Protein AF-A0A7R8ZYI0-F1 (afdb_monomer_lite)

Secondary structure (DSSP, 8-state):
-----S-SSSHHHHHHHHHH--SSSSS---SSTT--------S-TTS---HHHHHHHHHHHHHHS---EEEE---EEPPSSHHHHHHHHHHHHHHHHHHHTT-EEEEE--SSSS-GGGEETTT-TTSEEE-----SSS-TT--PPPP--

Structure (mmCIF, N/CA/C/O backbone):
data_AF-A0A7R8ZYI0-F1
#
_entry.id   AF-A0A7R8ZYI0-F1
#
loop_
_atom_site.group_PDB
_atom_site.id
_atom_site.type_symbol
_atom_site.label_atom_id
_atom_site.label_alt_id
_atom_site.label_comp_id
_atom_site.label_asym_id
_atom_site.label_entity_id
_atom_site.label_seq_id
_atom_site.pdbx_PDB_ins_code
_atom_site.Cartn_x
_atom_site.Cartn_y
_atom_site.Cartn_z
_atom_site.occupancy
_atom_site.B_iso_or_equiv
_atom_site.auth_seq_id
_atom_site.auth_comp_id
_atom_site.auth_asym_id
_atom_site.auth_atom_id
_atom_site.pdbx_PDB_model_num
ATOM 1 N N . CYS A 1 1 ? -17.398 14.633 -11.590 1.00 40.97 1 CYS A N 1
ATOM 2 C CA . CYS A 1 1 ? -16.244 13.725 -11.445 1.00 40.97 1 CYS A CA 1
ATOM 3 C C . CYS A 1 1 ? -15.468 13.701 -12.756 1.00 40.97 1 CYS A C 1
ATOM 5 O O . CYS A 1 1 ? -15.588 12.764 -13.525 1.00 40.97 1 CYS A O 1
ATOM 7 N N . THR A 1 2 ? -14.747 14.774 -13.062 1.00 45.75 2 THR A N 1
ATOM 8 C CA . THR A 1 2 ? -13.831 14.835 -14.211 1.00 45.75 2 THR A CA 1
ATOM 9 C C . THR A 1 2 ? -12.438 15.044 -13.637 1.00 45.75 2 THR A C 1
ATOM 11 O O . THR A 1 2 ? -11.853 16.113 -13.768 1.00 45.75 2 THR A O 1
ATOM 14 N N . GLY A 1 3 ? -11.991 14.075 -12.841 1.00 53.97 3 GLY A N 1
ATOM 15 C CA . GLY A 1 3 ? -10.636 14.039 -12.313 1.00 53.97 3 GLY A CA 1
ATOM 16 C C . GLY A 1 3 ? -9.858 13.088 -13.194 1.00 53.97 3 GLY A C 1
ATOM 17 O O . GLY A 1 3 ? -10.230 11.922 -13.291 1.00 53.97 3 GLY A O 1
ATOM 18 N N . ASN A 1 4 ? -8.852 13.602 -13.888 1.00 68.44 4 ASN A N 1
ATOM 19 C CA . ASN A 1 4 ? -7.918 12.756 -14.603 1.00 68.44 4 ASN A CA 1
ATOM 20 C C . ASN A 1 4 ? -7.256 11.801 -13.588 1.00 68.44 4 ASN A C 1
ATOM 22 O O . ASN A 1 4 ? -6.789 12.261 -12.546 1.00 68.44 4 ASN A O 1
ATOM 26 N N . ALA A 1 5 ? -7.288 10.495 -13.857 1.00 76.00 5 ALA A N 1
ATOM 27 C CA . ALA A 1 5 ? -6.632 9.488 -13.022 1.00 76.00 5 ALA A CA 1
ATOM 28 C C . ALA A 1 5 ? -5.140 9.333 -13.363 1.00 76.00 5 ALA A C 1
ATOM 30 O O . ALA A 1 5 ? -4.459 8.534 -12.721 1.00 76.00 5 ALA A O 1
ATOM 31 N N . ASP A 1 6 ? -4.647 10.090 -14.350 1.00 88.94 6 ASP A N 1
ATOM 32 C CA . ASP A 1 6 ? -3.236 10.130 -14.711 1.00 88.94 6 ASP A CA 1
ATOM 33 C C . ASP A 1 6 ? -2.357 10.462 -13.502 1.00 88.94 6 ASP A C 1
ATOM 35 O O . ASP A 1 6 ? -2.698 11.258 -12.617 1.00 88.94 6 ASP A O 1
ATOM 39 N N . ASP A 1 7 ? -1.190 9.832 -13.490 1.00 93.88 7 ASP A N 1
ATOM 40 C CA . ASP A 1 7 ? -0.169 10.071 -12.490 1.00 93.88 7 ASP A CA 1
ATOM 41 C C . ASP A 1 7 ? 0.589 11.367 -12.802 1.00 93.88 7 ASP A C 1
ATOM 43 O O . ASP A 1 7 ? 1.336 11.464 -13.774 1.00 93.88 7 ASP A O 1
ATOM 47 N N . ASP A 1 8 ? 0.389 12.366 -11.949 1.00 94.88 8 ASP A N 1
ATOM 48 C CA . ASP A 1 8 ? 1.022 13.682 -11.992 1.00 94.88 8 ASP A CA 1
ATOM 49 C C . ASP A 1 8 ? 2.158 13.839 -10.962 1.00 94.88 8 ASP A C 1
ATOM 51 O O . ASP A 1 8 ? 2.682 14.939 -10.786 1.00 94.88 8 ASP A O 1
ATOM 55 N N . ASN A 1 9 ? 2.554 12.746 -10.299 1.00 95.50 9 ASN A N 1
ATOM 56 C CA . ASN A 1 9 ? 3.679 12.689 -9.363 1.00 95.50 9 ASN A CA 1
ATOM 57 C C . ASN A 1 9 ? 4.807 11.764 -9.861 1.00 95.50 9 ASN A C 1
ATOM 59 O O . ASN A 1 9 ? 5.983 12.110 -9.767 1.00 95.50 9 ASN A O 1
ATOM 63 N N . GLY A 1 10 ? 4.452 10.593 -10.396 1.00 96.69 10 GLY A N 1
ATOM 64 C CA . GLY A 1 10 ? 5.358 9.541 -10.870 1.00 96.69 10 GLY A CA 1
ATOM 65 C C . GLY A 1 10 ? 5.492 8.352 -9.909 1.00 96.69 10 GLY A C 1
ATOM 66 O O . GLY A 1 10 ? 5.838 7.248 -10.337 1.00 96.69 10 GLY A O 1
ATOM 67 N N . HIS A 1 11 ? 5.197 8.537 -8.617 1.00 97.38 11 HIS A N 1
ATOM 68 C CA . HIS A 1 11 ? 5.295 7.471 -7.615 1.00 97.38 11 HIS A CA 1
ATOM 69 C C . HIS A 1 11 ? 4.355 6.294 -7.914 1.00 97.38 11 HIS A C 1
ATOM 71 O O . HIS A 1 11 ? 4.764 5.136 -7.815 1.00 97.38 11 HIS A O 1
ATOM 77 N N . GLY A 1 12 ? 3.109 6.575 -8.313 1.00 97.38 12 GLY A N 1
ATOM 78 C CA . GLY A 1 12 ? 2.121 5.536 -8.618 1.00 97.38 12 GLY A CA 1
ATOM 79 C C . GLY A 1 12 ? 2.547 4.674 -9.804 1.00 97.38 12 GLY A C 1
ATOM 80 O O . GLY A 1 12 ? 2.514 3.448 -9.721 1.00 97.38 12 GLY A O 1
ATOM 81 N N . THR A 1 13 ? 3.031 5.312 -10.869 1.00 97.44 13 THR A N 1
ATOM 82 C CA . THR A 1 13 ? 3.555 4.648 -12.069 1.00 97.44 13 THR A CA 1
ATOM 83 C C . THR A 1 13 ? 4.776 3.794 -11.742 1.00 97.44 13 THR A C 1
ATOM 85 O O . THR A 1 13 ? 4.872 2.660 -12.206 1.00 97.44 13 THR A O 1
ATOM 88 N N . HIS A 1 14 ? 5.691 4.295 -10.907 1.00 97.69 14 HIS A N 1
ATOM 89 C CA . HIS A 1 14 ? 6.873 3.542 -10.487 1.00 97.69 14 HIS A CA 1
ATOM 90 C C . HIS A 1 14 ? 6.497 2.266 -9.714 1.00 97.69 14 HIS A C 1
ATOM 92 O O . HIS A 1 14 ? 6.990 1.182 -10.025 1.00 97.69 14 HIS A O 1
ATOM 98 N N . VAL A 1 15 ? 5.577 2.369 -8.748 1.00 98.31 15 VAL A N 1
ATOM 99 C CA . VAL A 1 15 ? 5.075 1.214 -7.982 1.00 98.31 15 VAL A CA 1
ATOM 100 C C . VAL A 1 15 ? 4.324 0.228 -8.884 1.00 98.31 15 VAL A C 1
ATOM 102 O O . VAL A 1 15 ? 4.567 -0.976 -8.813 1.00 98.31 15 VAL A O 1
ATOM 105 N N . ALA A 1 16 ? 3.464 0.723 -9.777 1.00 98.00 16 ALA A N 1
ATOM 106 C CA . ALA A 1 16 ? 2.748 -0.098 -10.752 1.00 98.00 16 ALA A CA 1
ATOM 107 C C . ALA A 1 16 ? 3.707 -0.869 -11.676 1.00 98.00 16 ALA A C 1
ATOM 109 O O . ALA A 1 16 ? 3.476 -2.044 -11.958 1.00 98.00 16 ALA A O 1
ATOM 110 N N . GLY A 1 17 ? 4.810 -0.239 -12.093 1.00 98.06 17 GLY A N 1
ATOM 111 C CA . GLY A 1 17 ? 5.853 -0.873 -12.898 1.00 98.06 17 GLY A CA 1
ATOM 112 C C . GLY A 1 17 ? 6.563 -2.016 -12.170 1.00 98.06 17 GLY A C 1
ATOM 113 O O . GLY A 1 17 ? 6.718 -3.091 -12.744 1.00 98.06 17 GLY A O 1
ATOM 114 N N . ILE A 1 18 ? 6.923 -1.831 -10.892 1.00 98.19 18 ILE A N 1
ATOM 115 C CA . ILE A 1 18 ? 7.505 -2.907 -10.066 1.00 98.19 18 ILE A CA 1
ATOM 116 C C . ILE A 1 18 ? 6.564 -4.118 -10.010 1.00 98.19 18 ILE A C 1
ATOM 118 O O . ILE A 1 18 ? 7.014 -5.260 -10.089 1.00 98.19 18 ILE A O 1
ATOM 122 N N . ILE A 1 19 ? 5.254 -3.883 -9.895 1.00 98.44 19 ILE A N 1
ATOM 123 C CA . ILE A 1 19 ? 4.261 -4.956 -9.801 1.00 98.44 19 ILE A CA 1
ATOM 124 C C . ILE A 1 19 ? 4.055 -5.640 -11.155 1.00 98.44 19 ILE A C 1
ATOM 126 O O . ILE A 1 19 ? 4.146 -6.861 -11.227 1.00 98.44 19 ILE A O 1
ATOM 130 N N . GLY A 1 20 ? 3.768 -4.885 -12.215 1.00 97.94 20 GLY A N 1
ATOM 131 C CA . GLY A 1 20 ? 3.181 -5.438 -13.439 1.00 97.94 20 GLY A CA 1
ATOM 132 C C . GLY A 1 20 ? 3.686 -4.833 -14.743 1.00 97.94 20 GLY A C 1
ATOM 133 O O . GLY A 1 20 ? 2.959 -4.875 -15.732 1.00 97.94 20 GLY A O 1
ATOM 134 N N . ALA A 1 21 ? 4.895 -4.258 -14.783 1.00 98.12 21 ALA A N 1
ATOM 135 C CA . ALA A 1 21 ? 5.504 -3.903 -16.064 1.00 98.12 21 ALA A CA 1
ATOM 136 C C . ALA A 1 21 ? 5.590 -5.136 -16.982 1.00 98.12 21 ALA A C 1
ATOM 138 O O . ALA A 1 21 ? 5.934 -6.233 -16.534 1.00 98.12 21 ALA A O 1
ATOM 139 N N . LEU A 1 22 ? 5.252 -4.936 -18.258 1.00 97.81 22 LEU A N 1
ATOM 140 C CA . LEU A 1 22 ? 5.185 -5.996 -19.262 1.00 97.81 22 LEU A CA 1
ATOM 141 C C . LEU A 1 22 ? 6.559 -6.637 -19.487 1.00 97.81 22 LEU A C 1
ATOM 143 O O . LEU A 1 22 ? 7.565 -5.942 -19.570 1.00 97.81 22 LEU A O 1
ATOM 147 N N . ASP A 1 23 ? 6.572 -7.953 -19.677 1.00 97.75 23 ASP A N 1
ATOM 148 C CA . ASP A 1 23 ? 7.754 -8.686 -20.128 1.00 97.75 23 ASP A CA 1
ATOM 149 C C . ASP A 1 23 ? 7.934 -8.470 -21.639 1.00 97.75 23 ASP A C 1
ATOM 151 O O . ASP A 1 23 ? 7.241 -9.077 -22.461 1.00 97.75 23 ASP A O 1
ATOM 155 N N . ASN A 1 24 ? 8.773 -7.499 -22.004 1.00 96.69 24 ASN A N 1
ATOM 156 C CA . ASN A 1 24 ? 9.102 -7.151 -23.384 1.00 96.69 24 ASN A CA 1
ATOM 157 C C . ASN A 1 24 ? 10.512 -6.533 -23.482 1.00 96.69 24 ASN A C 1
ATOM 159 O O . ASN A 1 24 ? 11.215 -6.381 -22.487 1.00 96.69 24 ASN A O 1
ATOM 163 N N . ASP A 1 25 ? 10.924 -6.146 -24.692 1.00 97.44 25 ASP A N 1
ATOM 164 C CA . ASP A 1 25 ? 12.272 -5.622 -24.967 1.00 97.44 25 ASP A CA 1
ATOM 165 C C . ASP A 1 25 ? 12.499 -4.152 -24.527 1.00 97.44 25 ASP A C 1
ATOM 167 O O . ASP A 1 25 ? 13.473 -3.522 -24.948 1.00 97.44 25 ASP A O 1
ATOM 171 N N . LEU A 1 26 ? 11.608 -3.560 -23.720 1.00 95.69 26 LEU A N 1
ATOM 172 C CA . LEU A 1 26 ? 11.669 -2.160 -23.290 1.00 95.69 26 LEU A CA 1
ATOM 173 C C . LEU A 1 26 ? 11.586 -2.025 -21.762 1.00 95.69 26 LEU A C 1
ATOM 175 O O . LEU A 1 26 ? 10.614 -2.423 -21.131 1.00 95.69 26 LEU A O 1
ATOM 179 N N . GLY A 1 27 ? 12.548 -1.317 -21.168 1.00 95.81 27 GLY A N 1
ATOM 180 C CA . GLY A 1 27 ? 12.476 -0.918 -19.760 1.00 95.81 27 GLY A CA 1
ATOM 181 C C . GLY A 1 27 ? 12.737 -2.066 -18.782 1.00 95.81 27 GLY A C 1
ATOM 182 O O . GLY A 1 27 ? 13.818 -2.651 -18.804 1.00 95.81 27 GLY A O 1
ATOM 183 N N . ILE A 1 28 ? 11.788 -2.308 -17.873 1.00 96.38 28 ILE A N 1
ATOM 184 C CA . ILE A 1 28 ? 11.875 -3.313 -16.801 1.00 96.38 28 ILE A CA 1
ATOM 185 C C . ILE A 1 28 ? 10.750 -4.343 -16.932 1.00 96.38 28 ILE A C 1
ATOM 187 O O . ILE A 1 28 ? 9.720 -4.056 -17.535 1.00 96.38 28 ILE A O 1
ATOM 191 N N . VAL A 1 29 ? 10.916 -5.490 -16.273 1.00 97.94 29 VAL A N 1
ATOM 192 C CA . VAL A 1 29 ? 9.865 -6.496 -16.079 1.00 97.94 29 VAL A CA 1
ATOM 193 C C . VAL A 1 29 ? 9.340 -6.428 -14.643 1.00 97.94 29 VAL A C 1
ATOM 195 O O . VAL A 1 29 ? 10.123 -6.318 -13.697 1.00 97.94 29 VAL A O 1
ATOM 198 N N . GLY A 1 30 ? 8.016 -6.447 -14.477 1.00 98.19 30 GLY A N 1
ATOM 199 C CA . GLY A 1 30 ? 7.381 -6.474 -13.160 1.00 98.19 30 GLY A CA 1
ATOM 200 C C . GLY A 1 30 ? 7.481 -7.849 -12.499 1.00 98.19 30 GLY A C 1
ATOM 201 O O . GLY A 1 30 ? 7.780 -8.850 -13.145 1.00 98.19 30 GLY A O 1
ATOM 202 N N . VAL A 1 31 ? 7.174 -7.925 -11.205 1.00 98.19 31 VAL A N 1
ATOM 203 C CA . VAL A 1 31 ? 7.107 -9.207 -10.476 1.00 98.19 31 VAL A CA 1
ATOM 204 C C . VAL A 1 31 ? 5.996 -10.113 -11.032 1.00 98.19 31 VAL A C 1
ATOM 206 O O . VAL A 1 31 ? 6.153 -11.331 -11.082 1.00 98.19 31 VAL A O 1
ATOM 209 N N . ALA A 1 32 ? 4.888 -9.524 -11.486 1.00 98.06 32 ALA A N 1
ATOM 210 C CA . ALA A 1 32 ? 3.746 -10.195 -12.100 1.00 98.06 32 ALA A CA 1
ATOM 211 C C . ALA A 1 32 ? 3.319 -9.482 -13.407 1.00 98.06 32 ALA A C 1
ATOM 213 O O . ALA A 1 32 ? 2.279 -8.823 -13.439 1.00 98.06 32 ALA A O 1
ATOM 214 N N . PRO A 1 33 ? 4.070 -9.631 -14.518 1.00 97.06 33 PRO A N 1
ATOM 215 C CA . PRO A 1 33 ? 3.868 -8.873 -15.767 1.00 97.06 33 PRO A CA 1
ATOM 216 C C . PRO A 1 33 ? 2.500 -9.033 -16.445 1.00 97.06 33 PRO A C 1
ATOM 218 O O . PRO A 1 33 ? 2.136 -8.241 -17.309 1.00 97.06 33 PRO A O 1
ATOM 221 N N . GLY A 1 34 ? 1.749 -10.084 -16.099 1.00 95.50 34 GLY A N 1
ATOM 222 C CA . GLY A 1 34 ? 0.400 -10.343 -16.611 1.00 95.50 34 GLY A CA 1
ATOM 223 C C . GLY A 1 34 ? -0.730 -9.858 -15.698 1.00 95.50 34 GLY A C 1
ATOM 224 O O . GLY A 1 34 ? -1.898 -10.064 -16.027 1.00 95.50 34 GLY A O 1
ATOM 225 N N . ALA A 1 35 ? -0.412 -9.266 -14.543 1.00 96.94 35 ALA A N 1
ATOM 226 C CA . ALA A 1 35 ? -1.420 -8.772 -13.615 1.00 96.94 35 ALA A CA 1
ATOM 227 C C . ALA A 1 35 ? -2.189 -7.591 -14.225 1.00 96.94 35 ALA A C 1
ATOM 229 O O . ALA A 1 35 ? -1.607 -6.664 -14.790 1.00 96.94 35 ALA A O 1
ATOM 230 N N . ARG A 1 36 ? -3.519 -7.603 -14.082 1.00 96.50 36 ARG A N 1
ATOM 231 C CA . ARG A 1 36 ? -4.346 -6.428 -14.383 1.00 96.50 36 ARG A CA 1
ATOM 232 C C . ARG A 1 36 ? -4.099 -5.374 -13.303 1.00 96.50 36 ARG A C 1
ATOM 234 O O . ARG A 1 36 ? -4.066 -5.704 -12.121 1.00 96.50 36 ARG A O 1
ATOM 241 N N . LEU A 1 37 ? -3.936 -4.118 -13.709 1.00 96.12 37 LEU A N 1
ATOM 242 C CA . LEU A 1 37 ? -3.684 -3.000 -12.802 1.00 96.12 37 LEU A CA 1
ATOM 243 C C . LEU A 1 37 ? -4.849 -2.010 -12.846 1.00 96.12 37 LEU A C 1
ATOM 245 O O . LEU A 1 37 ? -5.294 -1.612 -13.922 1.00 96.12 37 LEU A O 1
ATOM 249 N N . TRP A 1 38 ? -5.300 -1.582 -11.668 1.00 96.75 38 TRP A N 1
ATOM 250 C CA . TRP A 1 38 ? -6.287 -0.519 -11.497 1.00 96.75 38 TRP A CA 1
ATOM 251 C C . TRP A 1 38 ? -5.637 0.644 -10.754 1.00 96.75 38 TRP A C 1
ATOM 253 O O . TRP A 1 38 ? -5.158 0.485 -9.632 1.00 96.75 38 TRP A O 1
ATOM 263 N N . ALA A 1 39 ? -5.622 1.822 -11.374 1.00 95.44 39 ALA A N 1
ATOM 264 C CA . ALA A 1 39 ? -5.112 3.033 -10.747 1.00 95.44 39 ALA A CA 1
ATOM 265 C C . ALA A 1 39 ? -6.212 3.695 -9.904 1.00 95.44 39 ALA A C 1
ATOM 267 O O . ALA A 1 39 ? -7.156 4.275 -10.440 1.00 95.44 39 ALA A O 1
ATOM 268 N N . VAL A 1 40 ? -6.074 3.628 -8.578 1.00 96.62 40 VAL A N 1
ATOM 269 C CA . VAL A 1 40 ? -6.965 4.305 -7.623 1.00 96.62 40 VAL A CA 1
ATOM 270 C C . VAL A 1 40 ? -6.218 5.494 -7.021 1.00 96.62 40 VAL A C 1
ATOM 272 O O . VAL A 1 40 ? -5.454 5.361 -6.065 1.00 96.62 40 VAL A O 1
ATOM 275 N N . LYS A 1 41 ? -6.386 6.675 -7.626 1.00 95.94 41 LYS A N 1
ATOM 276 C CA . LYS A 1 41 ? -5.665 7.892 -7.227 1.00 95.94 41 LYS A CA 1
ATOM 277 C C . LYS A 1 41 ? -6.232 8.468 -5.926 1.00 95.94 41 LYS A C 1
ATOM 279 O O . LYS A 1 41 ? -7.292 9.087 -5.927 1.00 95.94 41 LYS A O 1
ATOM 284 N N . VAL A 1 42 ? -5.484 8.303 -4.833 1.00 96.81 42 VAL A N 1
ATOM 285 C CA . VAL A 1 42 ? -5.810 8.855 -3.498 1.00 96.81 42 VAL A CA 1
ATOM 286 C C . VAL A 1 42 ? -4.814 9.915 -3.011 1.00 96.81 42 VAL A C 1
ATOM 288 O O . VAL A 1 42 ? -5.050 10.548 -1.984 1.00 96.81 42 VAL A O 1
ATOM 291 N N . LEU A 1 43 ? -3.723 10.123 -3.758 1.00 96.06 43 LEU A N 1
ATOM 292 C CA . LEU A 1 43 ? -2.695 11.133 -3.498 1.00 96.06 43 LEU A CA 1
ATOM 293 C C . LEU A 1 43 ? -2.635 12.146 -4.653 1.00 96.06 43 LEU A C 1
ATOM 295 O O . LEU A 1 43 ? -2.831 11.797 -5.824 1.00 96.06 43 LEU A O 1
ATOM 299 N N . ASP A 1 44 ? -2.369 13.403 -4.317 1.00 94.62 44 ASP A N 1
ATOM 300 C CA . ASP A 1 44 ? -2.181 14.514 -5.247 1.00 94.62 44 ASP A CA 1
ATOM 301 C C . ASP A 1 44 ? -0.782 14.517 -5.898 1.00 94.62 44 ASP A C 1
ATOM 303 O O . ASP A 1 44 ? 0.037 13.625 -5.663 1.00 94.62 44 ASP A O 1
ATOM 307 N N . SER A 1 45 ? -0.501 15.529 -6.724 1.00 95.38 45 SER A N 1
ATOM 308 C CA . SER A 1 45 ? 0.777 15.681 -7.437 1.00 95.38 45 SER A CA 1
ATOM 309 C C . SER A 1 45 ? 1.994 15.846 -6.519 1.00 95.38 45 SER A C 1
ATOM 311 O O . SER A 1 45 ? 3.125 15.619 -6.949 1.00 95.38 45 SER A O 1
ATOM 313 N N . SER A 1 46 ? 1.795 16.193 -5.243 1.00 95.19 46 SER A N 1
ATOM 314 C CA . SER A 1 46 ? 2.861 16.257 -4.237 1.00 95.19 46 SER A CA 1
ATOM 315 C C . SER A 1 46 ? 3.081 14.931 -3.500 1.00 95.19 46 SER A C 1
ATOM 317 O O . SER A 1 46 ? 3.961 14.849 -2.646 1.00 95.19 46 SER A O 1
ATOM 319 N N . GLY A 1 47 ? 2.297 13.892 -3.814 1.00 94.62 47 GLY A N 1
ATOM 320 C CA . GLY A 1 47 ? 2.305 12.623 -3.088 1.00 94.62 47 GLY A CA 1
ATOM 321 C C . GLY A 1 47 ? 1.582 12.694 -1.740 1.00 94.62 47 GLY A C 1
ATOM 322 O O . GLY A 1 47 ? 1.799 11.835 -0.889 1.00 94.62 47 GLY A O 1
ATOM 323 N N . SER A 1 48 ? 0.728 13.701 -1.530 1.00 95.31 48 SER A N 1
ATOM 324 C CA . SER A 1 48 ? -0.035 13.886 -0.291 1.00 95.31 48 SER A CA 1
ATOM 325 C C . SER A 1 48 ? -1.511 13.559 -0.489 1.00 95.31 48 SER A C 1
ATOM 327 O O . SER A 1 48 ? -2.060 13.728 -1.572 1.00 95.31 48 SER A O 1
ATOM 329 N N . GLY A 1 49 ? -2.189 13.100 0.561 1.00 94.00 49 GLY A N 1
ATOM 330 C CA . GLY A 1 49 ? -3.612 12.779 0.493 1.00 94.00 49 GLY A CA 1
ATOM 331 C C . GLY A 1 49 ? -4.277 12.789 1.860 1.00 94.00 49 GLY A C 1
ATOM 332 O O . GLY A 1 49 ? -3.627 12.640 2.893 1.00 94.00 49 GLY A O 1
ATOM 333 N N . ALA A 1 50 ? -5.593 12.988 1.864 1.00 93.31 50 ALA A N 1
ATOM 334 C CA . ALA A 1 50 ? -6.395 12.899 3.075 1.00 93.31 50 ALA A CA 1
ATOM 335 C C . ALA A 1 50 ? -6.800 11.444 3.342 1.00 93.31 50 ALA A C 1
ATOM 337 O O . ALA A 1 50 ? -7.171 10.722 2.416 1.00 93.31 50 ALA A O 1
ATOM 338 N N . ASN A 1 51 ? -6.848 11.048 4.616 1.00 92.31 51 ASN A N 1
ATOM 339 C CA . ASN A 1 51 ? -7.309 9.712 5.011 1.00 92.31 51 ASN A CA 1
ATOM 340 C C . ASN A 1 51 ? -8.732 9.407 4.517 1.00 92.31 51 ASN A C 1
ATOM 342 O O . ASN A 1 51 ? -9.022 8.274 4.163 1.00 92.31 51 ASN A O 1
ATOM 346 N N . SER A 1 52 ? -9.603 10.414 4.396 1.00 94.00 52 SER A N 1
ATOM 347 C CA . SER A 1 52 ? -10.931 10.240 3.792 1.00 94.00 52 SER A CA 1
ATOM 348 C C . SER A 1 52 ? -10.876 9.795 2.326 1.00 94.00 52 SER A C 1
ATOM 350 O O . SER A 1 52 ? -11.712 9.003 1.904 1.00 94.00 52 SER A O 1
ATOM 352 N N . GLY A 1 53 ? -9.894 10.273 1.556 1.00 96.00 53 GLY A N 1
ATOM 353 C CA . GLY A 1 53 ? -9.668 9.832 0.179 1.00 96.00 53 GLY A CA 1
ATOM 354 C C . GLY A 1 53 ? -9.134 8.403 0.113 1.00 96.00 53 GLY A C 1
ATOM 355 O O . GLY A 1 53 ? -9.567 7.633 -0.737 1.00 96.00 53 GLY A O 1
ATOM 356 N N . ILE A 1 54 ? -8.254 8.032 1.049 1.00 96.75 54 ILE A N 1
ATOM 357 C CA . ILE A 1 54 ? -7.733 6.663 1.177 1.00 96.75 54 ILE A CA 1
ATOM 358 C C . ILE A 1 54 ? -8.870 5.686 1.509 1.00 96.75 54 ILE A C 1
ATOM 360 O O . ILE A 1 54 ? -9.038 4.697 0.803 1.00 96.75 54 ILE A O 1
ATOM 364 N N . LEU A 1 55 ? -9.694 6.001 2.515 1.00 97.06 55 LEU A N 1
ATOM 365 C CA . LEU A 1 55 ? -10.861 5.196 2.897 1.00 97.06 55 LEU A CA 1
ATOM 366 C C . LEU A 1 55 ? -11.840 5.027 1.728 1.00 97.06 55 LEU A C 1
ATOM 368 O O . LEU A 1 55 ? -12.214 3.907 1.399 1.00 97.06 55 LEU A O 1
ATOM 372 N N . ALA A 1 56 ? -12.176 6.119 1.034 1.00 97.31 56 ALA A N 1
ATOM 373 C CA . ALA A 1 56 ? -13.040 6.058 -0.145 1.00 97.31 56 ALA A CA 1
ATOM 374 C C . ALA A 1 56 ? -12.436 5.212 -1.283 1.00 97.31 56 ALA A C 1
ATOM 376 O O . ALA A 1 56 ? -13.172 4.578 -2.037 1.00 97.31 56 ALA A O 1
ATOM 377 N N . GLY A 1 57 ? -11.106 5.194 -1.415 1.00 97.5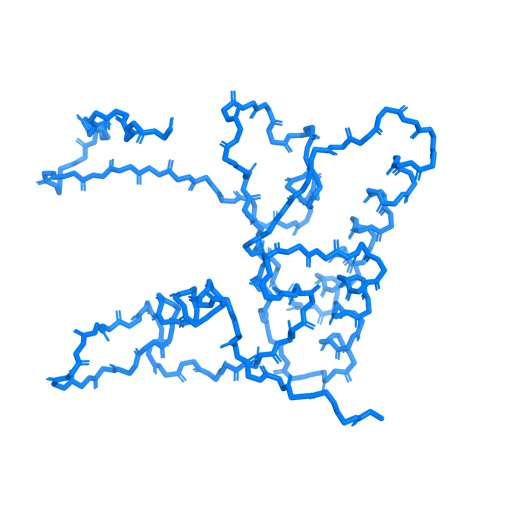6 57 GLY A N 1
ATOM 378 C CA . GLY A 1 57 ? -10.399 4.330 -2.357 1.00 97.56 57 GLY A CA 1
ATOM 379 C C . GLY A 1 57 ? -10.532 2.848 -2.007 1.00 97.56 57 GLY A C 1
ATOM 380 O O . GLY A 1 57 ? -10.827 2.047 -2.892 1.00 97.56 57 GLY A O 1
ATOM 381 N N . ILE A 1 58 ? -10.378 2.488 -0.728 1.00 98.00 58 ILE A N 1
ATOM 382 C CA . ILE A 1 58 ? -10.579 1.111 -0.245 1.00 98.00 58 ILE A CA 1
ATOM 383 C C . ILE A 1 58 ? -12.027 0.676 -0.493 1.00 98.00 58 ILE A C 1
ATOM 385 O O . ILE A 1 58 ? -12.250 -0.367 -1.108 1.00 98.00 58 ILE A O 1
ATOM 389 N N . ASP A 1 59 ? -13.002 1.504 -0.106 1.00 97.38 59 ASP A N 1
ATOM 390 C CA . ASP A 1 59 ? -14.427 1.232 -0.327 1.00 97.38 59 ASP A CA 1
ATOM 391 C C . ASP A 1 59 ? -14.741 1.025 -1.814 1.00 97.38 59 ASP A C 1
ATOM 393 O O . ASP A 1 59 ? -15.483 0.113 -2.186 1.00 97.38 59 ASP A O 1
ATOM 397 N N . TRP A 1 60 ? -14.152 1.850 -2.688 1.00 97.31 60 TRP A N 1
ATOM 398 C CA . TRP A 1 60 ? -14.331 1.722 -4.131 1.00 97.31 60 TRP A CA 1
ATOM 399 C C . TRP A 1 60 ? -13.786 0.394 -4.662 1.00 97.31 60 TRP A C 1
ATOM 401 O O . TRP A 1 60 ? -14.455 -0.234 -5.486 1.00 97.31 60 TRP A O 1
ATOM 411 N N . VAL A 1 61 ? -12.612 -0.045 -4.189 1.00 97.94 61 VAL A N 1
ATOM 412 C CA . VAL A 1 61 ? -12.013 -1.331 -4.581 1.00 97.94 61 VAL A CA 1
ATOM 413 C C . VAL A 1 61 ? -12.883 -2.496 -4.120 1.00 97.94 61 VAL A C 1
ATOM 415 O O . VAL A 1 61 ? -13.220 -3.358 -4.931 1.00 97.94 61 VAL A O 1
ATOM 418 N N . VAL A 1 62 ? -13.307 -2.493 -2.853 1.00 97.25 62 VAL A N 1
ATOM 419 C CA . VAL A 1 62 ? -14.207 -3.514 -2.293 1.00 97.25 62 VAL A CA 1
ATOM 420 C C . VAL A 1 62 ? -15.505 -3.601 -3.102 1.00 97.25 62 VAL A C 1
ATOM 422 O O . VAL A 1 62 ? -15.984 -4.696 -3.394 1.00 97.25 62 VAL A O 1
ATOM 425 N N . ALA A 1 63 ? -16.047 -2.460 -3.531 1.00 97.25 63 ALA A N 1
ATOM 426 C CA . ALA A 1 63 ? -17.264 -2.405 -4.332 1.00 97.25 63 ALA A CA 1
ATOM 427 C C . ALA A 1 63 ? -17.112 -2.946 -5.769 1.00 97.25 63 ALA A C 1
ATOM 429 O O . ALA A 1 63 ? -18.135 -3.237 -6.390 1.00 97.25 63 ALA A O 1
ATOM 430 N N . GLN A 1 64 ? -15.892 -3.091 -6.312 1.00 96.12 64 GLN A N 1
ATOM 431 C CA . GLN A 1 64 ? -15.702 -3.670 -7.653 1.00 96.12 64 GLN A CA 1
ATOM 432 C C . GLN A 1 64 ? -15.996 -5.176 -7.677 1.00 96.12 64 GLN A C 1
ATOM 434 O O . GLN A 1 64 ? -16.555 -5.682 -8.647 1.00 96.12 64 GLN A O 1
ATOM 439 N N . GLY A 1 65 ? -15.652 -5.892 -6.603 1.00 93.38 65 GLY A N 1
ATOM 440 C CA . GLY A 1 65 ? -15.935 -7.321 -6.444 1.00 93.38 65 GLY A CA 1
ATOM 441 C C . GLY A 1 65 ? -15.069 -8.282 -7.274 1.00 93.38 65 GLY A C 1
ATOM 442 O O . GLY A 1 65 ? -15.215 -9.490 -7.106 1.00 93.38 65 GLY A O 1
ATOM 443 N N . ASP A 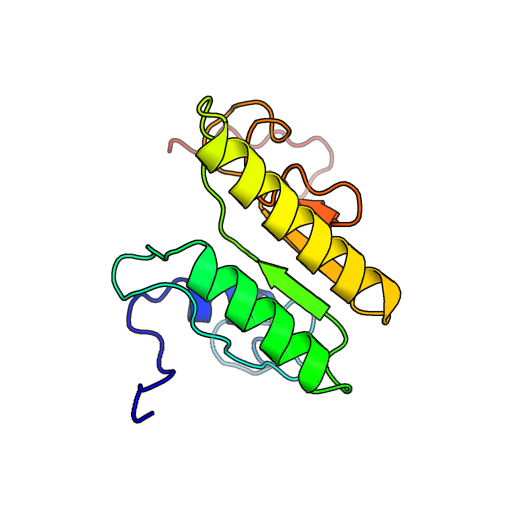1 66 ? -14.176 -7.789 -8.141 1.00 95.19 66 ASP A N 1
ATOM 444 C CA . ASP A 1 66 ? -13.247 -8.604 -8.947 1.00 95.19 66 ASP A CA 1
ATOM 445 C C . ASP A 1 66 ? -11.758 -8.250 -8.750 1.00 95.19 66 ASP A C 1
ATOM 447 O O . ASP A 1 66 ? -10.897 -8.790 -9.450 1.00 95.19 66 ASP A O 1
ATOM 451 N N . ILE A 1 67 ? -11.448 -7.350 -7.808 1.00 97.88 67 ILE A N 1
ATOM 452 C CA . ILE A 1 67 ? -10.077 -6.968 -7.449 1.00 97.88 67 ILE A CA 1
ATOM 453 C C . ILE A 1 67 ? -9.611 -7.823 -6.270 1.00 97.88 67 ILE A C 1
ATOM 455 O O . ILE A 1 67 ? -10.263 -7.873 -5.233 1.00 97.88 67 ILE A O 1
ATOM 459 N N . GLU A 1 68 ? -8.457 -8.467 -6.426 1.00 97.94 68 GLU A N 1
ATOM 460 C CA . GLU A 1 68 ? -7.951 -9.487 -5.493 1.00 97.94 68 GLU A CA 1
ATOM 461 C C . GLU A 1 68 ? -6.870 -8.949 -4.540 1.00 97.94 68 GLU A C 1
ATOM 463 O O . GLU A 1 68 ? -6.627 -9.527 -3.478 1.00 97.94 68 GLU A O 1
ATOM 468 N N . VAL A 1 69 ? -6.203 -7.846 -4.907 1.00 98.62 69 VAL A N 1
ATOM 469 C CA . VAL A 1 69 ? -5.076 -7.272 -4.156 1.00 98.62 69 VAL A CA 1
ATOM 470 C C . VAL A 1 69 ? -5.167 -5.747 -4.111 1.00 98.62 69 VAL A C 1
ATOM 472 O O . VAL A 1 69 ? -5.363 -5.097 -5.138 1.00 98.62 69 VAL A O 1
ATOM 475 N N . ILE A 1 70 ? -4.948 -5.171 -2.928 1.00 98.69 70 ILE A N 1
ATOM 476 C CA . ILE A 1 70 ? -4.718 -3.739 -2.715 1.00 98.69 70 ILE A CA 1
ATOM 477 C C . ILE A 1 70 ? -3.256 -3.534 -2.316 1.00 98.69 70 ILE A C 1
ATOM 479 O O . ILE A 1 70 ? -2.785 -4.124 -1.347 1.00 98.69 70 ILE A O 1
ATOM 483 N N . ASN A 1 71 ? -2.554 -2.644 -3.020 1.00 98.69 71 ASN A N 1
ATOM 484 C CA . ASN A 1 71 ? -1.235 -2.159 -2.617 1.00 98.69 71 ASN A CA 1
ATOM 485 C C . ASN A 1 71 ? -1.323 -0.691 -2.182 1.00 98.69 71 ASN A C 1
ATOM 487 O O . ASN A 1 71 ? -1.677 0.178 -2.980 1.00 98.69 71 ASN A O 1
ATOM 491 N N . MET A 1 72 ? -0.935 -0.409 -0.940 1.00 98.19 72 MET A N 1
ATOM 492 C CA . MET A 1 72 ? -0.876 0.938 -0.373 1.00 98.19 72 MET A CA 1
ATOM 493 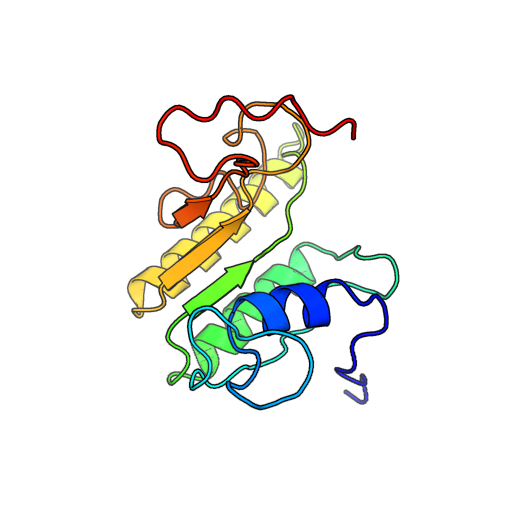C C . MET A 1 72 ? 0.562 1.285 0.011 1.00 98.19 72 MET A C 1
ATOM 495 O O . MET A 1 72 ? 0.976 1.179 1.166 1.00 98.19 72 MET A O 1
ATOM 499 N N . SER A 1 73 ? 1.335 1.742 -0.974 1.00 98.00 73 SER A N 1
ATOM 500 C CA . SER A 1 73 ? 2.677 2.304 -0.768 1.00 98.00 73 SER A CA 1
ATOM 501 C C . SER A 1 73 ? 2.593 3.750 -0.270 1.00 98.00 73 SER A C 1
ATOM 503 O O . SER A 1 73 ? 3.036 4.687 -0.924 1.00 98.00 73 SER A O 1
ATOM 505 N N . LEU A 1 74 ? 1.951 3.931 0.877 1.00 97.38 74 LEU A N 1
ATOM 506 C CA . LEU A 1 74 ? 1.718 5.207 1.536 1.00 97.38 74 LEU A CA 1
ATOM 507 C C . LEU A 1 74 ? 1.684 4.985 3.044 1.00 97.38 74 LEU A C 1
ATOM 509 O O . LEU A 1 74 ? 1.570 3.857 3.518 1.00 97.38 74 LEU A O 1
ATOM 513 N N . GLY A 1 75 ? 1.771 6.067 3.801 1.00 95.81 75 GLY A N 1
ATOM 514 C CA . GLY A 1 75 ? 1.603 6.005 5.240 1.00 95.81 75 GLY A CA 1
ATOM 515 C C . GLY A 1 75 ? 1.815 7.361 5.880 1.00 95.81 75 GLY A C 1
ATOM 516 O O . GLY A 1 75 ? 2.423 8.261 5.299 1.00 95.81 75 GLY A O 1
ATOM 517 N N . SER A 1 76 ? 1.309 7.505 7.094 1.00 93.62 76 SER A N 1
ATOM 518 C CA . SER A 1 76 ? 1.549 8.677 7.926 1.00 93.62 76 SER A CA 1
ATOM 519 C C . SER A 1 76 ? 1.776 8.253 9.367 1.00 93.62 76 SER A C 1
ATOM 521 O O . SER A 1 76 ? 1.291 7.206 9.800 1.00 93.62 76 SER A O 1
ATOM 523 N N . LYS A 1 77 ? 2.540 9.064 10.104 1.00 93.31 77 LYS A N 1
ATOM 524 C CA . LYS A 1 77 ? 2.736 8.838 11.533 1.00 93.31 77 LYS A CA 1
ATOM 525 C C . LYS A 1 77 ? 1.396 8.969 12.244 1.00 93.31 77 LYS A C 1
ATOM 527 O O . LYS A 1 77 ? 0.675 9.946 12.029 1.00 93.31 77 LYS A O 1
ATOM 532 N N . GLU A 1 78 ? 1.085 8.006 13.097 1.00 87.94 78 GLU A N 1
ATOM 533 C CA . GLU A 1 78 ? -0.122 8.039 13.895 1.00 87.94 78 GLU A CA 1
ATOM 534 C C . GLU A 1 78 ? -0.100 9.261 14.819 1.00 87.94 78 GLU A C 1
ATOM 536 O O . GLU A 1 78 ? 0.870 9.575 15.519 1.00 87.94 78 GLU A O 1
ATOM 541 N N . GLY A 1 79 ? -1.193 10.016 14.784 1.00 81.44 79 GLY A N 1
ATOM 542 C CA . GLY A 1 79 ? -1.332 11.191 15.619 1.00 81.44 79 GLY A CA 1
ATOM 543 C C . GLY A 1 79 ? -1.766 10.825 17.031 1.00 81.44 79 GLY A C 1
ATOM 544 O O . GLY A 1 79 ? -2.679 10.036 17.230 1.00 81.44 79 GLY A O 1
ATOM 545 N N . LYS A 1 80 ? -1.192 11.495 18.034 1.00 84.62 80 LYS A N 1
ATOM 546 C CA . LYS A 1 80 ? -1.510 11.236 19.450 1.00 84.62 80 LYS A CA 1
ATOM 547 C C . LYS A 1 80 ? -2.888 11.737 19.891 1.00 84.62 80 LYS A C 1
ATOM 549 O O . LYS A 1 80 ? -3.338 11.394 20.982 1.00 84.62 80 LYS A O 1
ATOM 554 N N . SER A 1 81 ? -3.558 12.575 19.097 1.00 91.31 81 SER A N 1
ATOM 555 C CA . SER A 1 81 ? -4.877 13.089 19.475 1.00 91.31 81 SER A CA 1
ATOM 556 C C . SER A 1 81 ? -5.944 11.992 19.347 1.00 91.31 81 SER A C 1
ATOM 558 O O . SER A 1 81 ? -5.852 11.164 18.441 1.00 91.31 81 SER A O 1
ATOM 560 N N . PRO A 1 82 ? -6.998 12.001 20.185 1.00 91.56 82 PRO A N 1
ATOM 561 C CA . PRO A 1 82 ? -8.085 11.024 20.079 1.00 91.56 82 PRO A CA 1
ATOM 562 C C . PRO A 1 82 ? -8.757 11.005 18.702 1.00 91.56 82 PRO A C 1
ATOM 564 O O . PRO A 1 82 ? -9.281 9.981 18.280 1.00 91.56 82 PRO A O 1
ATOM 567 N N . PHE A 1 83 ? -8.756 12.141 18.001 1.00 89.50 83 PHE A N 1
ATOM 568 C CA . PHE A 1 83 ? -9.290 12.245 16.647 1.00 89.50 83 PHE A CA 1
ATOM 569 C C . PHE A 1 83 ? -8.407 11.520 15.624 1.00 89.50 83 PHE A C 1
ATOM 571 O O . PHE A 1 83 ? -8.919 10.794 14.780 1.00 89.50 83 PHE A O 1
ATOM 578 N N . LEU A 1 84 ? -7.083 11.676 15.710 1.00 88.31 84 LEU A N 1
ATOM 579 C CA . LEU A 1 84 ? -6.160 11.026 14.777 1.00 88.31 84 LEU A CA 1
ATOM 580 C C . LEU A 1 84 ? -6.094 9.508 15.008 1.00 88.31 84 LEU A C 1
ATOM 582 O O . LEU A 1 84 ? -6.076 8.763 14.032 1.00 88.31 84 LEU A O 1
ATOM 586 N N . GLN A 1 85 ? -6.181 9.054 16.262 1.00 91.75 85 GLN A N 1
ATOM 587 C CA . GLN A 1 85 ? -6.314 7.627 16.593 1.00 91.75 85 GLN A CA 1
ATOM 588 C C . GLN A 1 85 ? -7.615 7.019 16.043 1.00 91.75 85 GLN A C 1
ATOM 590 O O . GLN A 1 85 ? -7.611 5.904 15.539 1.00 91.75 85 GLN A O 1
ATOM 595 N N . GLN A 1 86 ? -8.732 7.756 16.060 1.00 93.00 86 GLN A N 1
ATOM 596 C CA . GLN A 1 86 ? -9.979 7.284 15.438 1.00 93.00 86 GLN A CA 1
ATOM 597 C C . GLN A 1 86 ? -9.857 7.128 13.920 1.00 93.00 86 GLN A C 1
ATOM 599 O O . GLN A 1 86 ? -10.440 6.210 13.354 1.00 93.00 86 GLN A O 1
ATOM 604 N N . ILE A 1 87 ? -9.096 7.999 13.252 1.00 91.31 87 ILE A N 1
ATOM 605 C CA . ILE A 1 87 ? -8.866 7.874 11.808 1.00 91.31 87 ILE A CA 1
ATOM 606 C C . ILE A 1 87 ? -7.960 6.673 11.492 1.00 91.31 87 ILE A C 1
ATOM 608 O O . ILE A 1 87 ? -8.207 5.962 10.518 1.00 91.31 87 ILE A O 1
ATOM 612 N N . SER A 1 88 ? -6.939 6.436 12.319 1.00 93.69 88 SER A N 1
ATOM 613 C CA . SER A 1 88 ? -6.095 5.233 12.269 1.00 93.69 88 SER A CA 1
ATOM 614 C C . SER A 1 88 ? -6.952 3.970 12.418 1.00 93.69 88 SER A C 1
ATOM 616 O O . SER A 1 88 ? -6.964 3.122 11.528 1.00 93.69 88 SER A O 1
ATOM 618 N N . GLN A 1 89 ? -7.811 3.918 13.443 1.00 95.50 89 GLN A N 1
ATOM 619 C CA . GLN A 1 89 ? -8.746 2.808 13.638 1.00 95.50 89 GLN A CA 1
ATOM 620 C C . GLN A 1 89 ? -9.697 2.620 12.449 1.00 95.50 89 GLN A C 1
ATOM 622 O O . GLN A 1 89 ? -9.860 1.499 11.985 1.00 95.50 89 GLN A O 1
ATOM 627 N N . ALA A 1 90 ? -10.270 3.696 11.903 1.00 96.12 90 ALA A N 1
ATOM 628 C CA . ALA A 1 90 ? -11.140 3.605 10.729 1.00 96.12 90 ALA A CA 1
ATOM 629 C C . ALA A 1 90 ? -10.408 3.037 9.500 1.00 96.12 90 ALA A C 1
ATOM 631 O O . ALA A 1 90 ? -11.001 2.313 8.703 1.00 96.12 90 ALA A O 1
ATOM 632 N N . THR A 1 91 ? -9.116 3.342 9.353 1.00 96.56 91 THR A N 1
ATOM 633 C CA . THR A 1 91 ? -8.273 2.776 8.289 1.00 96.56 91 THR A CA 1
ATOM 634 C C . THR A 1 91 ? -8.057 1.281 8.506 1.00 96.56 91 THR A C 1
ATOM 636 O O . THR A 1 91 ? -8.208 0.503 7.565 1.00 96.56 91 THR A O 1
ATOM 639 N N . ASN A 1 92 ? -7.795 0.864 9.745 1.00 97.31 92 ASN A N 1
ATOM 640 C CA . ASN A 1 92 ? -7.656 -0.548 10.100 1.00 97.31 92 ASN A CA 1
ATOM 641 C C . ASN A 1 92 ? -8.963 -1.324 9.894 1.00 97.31 92 ASN A C 1
ATOM 643 O O . ASN A 1 92 ? -8.936 -2.422 9.344 1.00 97.31 92 ASN A O 1
ATOM 647 N N . ASP A 1 93 ? -10.106 -0.740 10.257 1.00 97.88 93 ASP A N 1
ATOM 648 C CA . ASP A 1 93 ? -11.426 -1.344 10.055 1.00 97.88 93 ASP A CA 1
ATOM 649 C C . ASP A 1 93 ? -11.737 -1.524 8.560 1.00 97.88 93 ASP A C 1
ATOM 651 O O . ASP A 1 93 ? -12.234 -2.575 8.153 1.00 97.88 93 ASP A O 1
ATOM 655 N N . ALA A 1 94 ? -11.400 -0.536 7.722 1.00 98.00 94 ALA A N 1
ATOM 656 C CA . ALA A 1 94 ? -11.572 -0.626 6.271 1.00 98.00 94 ALA A CA 1
ATOM 657 C C . ALA A 1 94 ? -10.680 -1.715 5.648 1.00 98.00 94 ALA A C 1
ATOM 659 O O . ALA A 1 94 ? -11.125 -2.468 4.780 1.00 98.00 94 ALA A O 1
ATOM 660 N N . ILE A 1 95 ? -9.436 -1.842 6.119 1.00 98.38 95 ILE A N 1
ATOM 661 C CA . ILE A 1 95 ? -8.517 -2.910 5.701 1.00 98.38 95 ILE A CA 1
ATOM 662 C C . ILE A 1 95 ? -9.054 -4.278 6.116 1.00 98.38 95 ILE A C 1
ATOM 664 O O . ILE A 1 95 ? -9.132 -5.177 5.282 1.00 98.38 95 ILE A O 1
ATOM 668 N N . ASN A 1 96 ? -9.473 -4.431 7.373 1.00 98.00 96 ASN A N 1
ATOM 669 C CA . ASN A 1 96 ? -10.061 -5.670 7.874 1.00 98.00 96 ASN A CA 1
ATOM 670 C C . ASN A 1 96 ? -11.309 -6.058 7.058 1.00 98.00 96 ASN A C 1
ATOM 672 O O . ASN A 1 96 ? -11.454 -7.212 6.656 1.00 98.00 96 ASN A O 1
ATOM 676 N N . ALA A 1 97 ? -12.172 -5.093 6.727 1.00 97.31 97 ALA A N 1
ATOM 677 C CA . ALA A 1 97 ? -13.336 -5.324 5.875 1.00 97.31 97 ALA A CA 1
ATOM 678 C C . ALA A 1 97 ? -12.951 -5.810 4.466 1.00 97.31 97 ALA A C 1
ATOM 680 O O . ALA A 1 97 ? -13.567 -6.754 3.969 1.00 97.31 97 ALA A O 1
ATOM 681 N N . ALA A 1 98 ? -11.922 -5.220 3.847 1.00 98.31 98 ALA A N 1
ATOM 682 C CA . ALA A 1 98 ? -11.406 -5.668 2.553 1.00 98.31 98 ALA A CA 1
ATOM 683 C C . ALA A 1 98 ? -10.845 -7.101 2.624 1.00 98.31 98 ALA A C 1
ATOM 685 O O . ALA A 1 98 ? -11.167 -7.941 1.780 1.00 98.31 98 ALA A O 1
ATOM 686 N N . VAL A 1 99 ? -10.074 -7.416 3.668 1.00 98.44 99 VAL A N 1
ATOM 687 C CA . VAL A 1 99 ? -9.526 -8.763 3.892 1.00 98.44 99 VAL A CA 1
ATOM 688 C C . VAL A 1 99 ? -10.634 -9.796 4.100 1.00 98.44 99 VAL A C 1
ATOM 690 O O . VAL A 1 99 ? -10.586 -10.875 3.509 1.00 98.44 99 VAL A O 1
ATOM 693 N N . ASN A 1 100 ? -11.683 -9.461 4.854 1.00 97.44 100 ASN A N 1
ATOM 694 C CA . ASN A 1 100 ? -12.811 -10.364 5.110 1.00 97.44 100 ASN A CA 1
ATOM 695 C C . ASN A 1 100 ? -13.597 -10.747 3.850 1.00 97.44 100 ASN A C 1
ATOM 697 O O . ASN A 1 100 ? -14.222 -11.809 3.826 1.00 97.44 100 ASN A O 1
ATOM 701 N N . VAL A 1 101 ? -13.580 -9.910 2.808 1.00 97.25 101 VAL A N 1
ATOM 702 C CA . VAL A 1 101 ? -14.196 -10.233 1.509 1.00 97.25 101 VAL A CA 1
ATOM 703 C C . VAL A 1 101 ? -13.216 -10.886 0.527 1.00 97.25 101 VAL A C 1
ATOM 705 O O . VAL A 1 101 ? -13.573 -11.125 -0.623 1.00 97.25 101 VAL A O 1
ATOM 708 N N . GLY A 1 102 ? -12.008 -11.232 0.983 1.00 97.81 102 GLY A N 1
ATOM 709 C CA . GLY A 1 102 ? -11.020 -12.003 0.227 1.00 97.81 102 GLY A CA 1
ATOM 710 C C . GLY A 1 102 ? -9.944 -11.176 -0.476 1.00 97.81 102 GLY A C 1
ATOM 711 O O . GLY A 1 102 ? -9.192 -11.740 -1.268 1.00 97.81 102 GLY A O 1
ATOM 712 N N . ILE A 1 103 ? -9.842 -9.872 -0.203 1.00 98.62 103 ILE A N 1
ATOM 713 C CA . ILE A 1 103 ? -8.829 -9.005 -0.817 1.00 98.62 103 ILE A CA 1
ATOM 714 C C . ILE A 1 103 ? -7.550 -9.034 0.019 1.00 98.62 103 ILE A C 1
ATOM 716 O O . ILE A 1 103 ? -7.560 -8.702 1.201 1.00 98.62 103 ILE A O 1
ATOM 720 N N . THR A 1 104 ? -6.418 -9.372 -0.594 1.00 98.62 104 THR A N 1
ATOM 721 C CA . THR A 1 104 ? -5.117 -9.265 0.084 1.00 98.62 104 THR A CA 1
ATOM 722 C C . THR A 1 104 ? -4.677 -7.806 0.126 1.00 98.62 104 THR A C 1
ATOM 724 O O . THR A 1 104 ? -4.578 -7.159 -0.915 1.00 98.62 104 THR A O 1
ATOM 727 N N . VAL A 1 105 ? -4.372 -7.280 1.312 1.00 98.75 105 VAL A N 1
ATOM 728 C CA . VAL A 1 105 ? -3.921 -5.892 1.477 1.00 98.75 105 VAL A CA 1
ATOM 729 C C . VAL A 1 105 ? -2.439 -5.862 1.842 1.00 98.75 105 VAL A C 1
ATOM 731 O O . VAL A 1 105 ? -2.023 -6.475 2.822 1.00 98.75 105 VAL A O 1
ATOM 734 N N . VAL A 1 106 ? -1.643 -5.132 1.061 1.00 98.81 106 VAL A N 1
ATOM 735 C CA . VAL A 1 106 ? -0.203 -4.931 1.276 1.00 98.81 106 VAL A CA 1
ATOM 736 C C . VAL A 1 106 ? 0.062 -3.454 1.548 1.00 98.81 106 VAL A C 1
ATOM 738 O O . VAL A 1 106 ? -0.399 -2.587 0.801 1.00 98.81 106 VAL A O 1
ATOM 741 N N . VAL A 1 107 ? 0.813 -3.159 2.609 1.00 98.62 107 VAL A N 1
ATOM 742 C CA . VAL A 1 107 ? 1.104 -1.789 3.059 1.00 98.62 107 VAL A CA 1
ATOM 743 C C . VAL A 1 107 ? 2.599 -1.580 3.279 1.00 98.62 107 VAL A C 1
ATOM 745 O O . VAL A 1 107 ? 3.333 -2.507 3.623 1.00 98.62 107 VAL A O 1
ATOM 748 N N . ALA A 1 108 ? 3.071 -0.348 3.092 1.00 98.19 108 ALA A N 1
ATOM 749 C CA . ALA A 1 108 ? 4.451 0.005 3.414 1.00 98.19 108 ALA A CA 1
ATOM 750 C C . ALA A 1 108 ? 4.639 0.160 4.933 1.00 98.19 108 ALA A C 1
ATOM 752 O O . ALA A 1 108 ? 3.842 0.825 5.587 1.00 98.19 108 ALA A O 1
ATOM 753 N N . ALA A 1 109 ? 5.742 -0.364 5.477 1.00 97.50 109 ALA A N 1
ATOM 754 C CA . ALA A 1 109 ? 6.116 -0.173 6.885 1.00 97.50 109 ALA A CA 1
ATOM 755 C C . A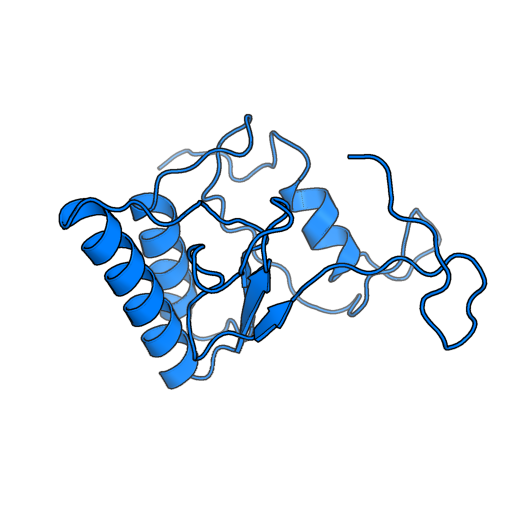LA A 1 109 ? 6.460 1.289 7.236 1.00 97.50 109 ALA A C 1
ATOM 757 O O . ALA A 1 109 ? 6.431 1.678 8.398 1.00 97.50 109 ALA A O 1
ATOM 758 N N . GLY A 1 110 ? 6.785 2.102 6.227 1.00 95.62 110 GLY A N 1
ATOM 759 C CA . GLY A 1 110 ? 7.193 3.495 6.389 1.00 95.62 110 GLY A CA 1
ATOM 760 C C . GLY A 1 110 ? 8.704 3.704 6.266 1.00 95.62 110 GLY A C 1
ATOM 761 O O . GLY A 1 110 ? 9.507 2.780 6.353 1.00 95.62 110 GLY A O 1
ATOM 762 N N . ASN A 1 111 ? 9.096 4.959 6.032 1.00 94.69 111 ASN A N 1
ATOM 763 C CA . ASN A 1 111 ? 10.481 5.356 5.739 1.00 94.69 111 ASN A CA 1
ATOM 764 C C . ASN A 1 111 ? 11.095 6.230 6.846 1.00 94.69 111 ASN A C 1
ATOM 766 O O . ASN A 1 111 ? 12.027 6.986 6.589 1.00 94.69 111 ASN A O 1
ATOM 770 N N . SER A 1 112 ? 10.552 6.166 8.063 1.00 93.62 112 SER A N 1
ATOM 771 C CA . SER A 1 112 ? 10.961 7.029 9.178 1.00 93.62 112 SER A CA 1
ATOM 772 C C . SER A 1 112 ? 11.995 6.412 10.121 1.00 93.62 112 SER A C 1
ATOM 774 O O . SER A 1 112 ? 12.384 7.084 11.070 1.00 93.62 112 SER A O 1
ATOM 776 N N . ALA A 1 113 ? 12.439 5.173 9.866 1.00 91.81 113 ALA A N 1
ATOM 777 C CA . ALA A 1 113 ? 13.330 4.422 10.759 1.00 91.81 113 ALA A CA 1
ATOM 778 C C . ALA A 1 113 ? 12.800 4.370 12.209 1.00 91.81 113 ALA A C 1
ATOM 780 O O . ALA A 1 113 ? 13.536 4.599 13.167 1.00 91.81 113 ALA A O 1
ATOM 781 N N . ASP A 1 114 ? 11.503 4.103 12.337 1.00 94.12 114 ASP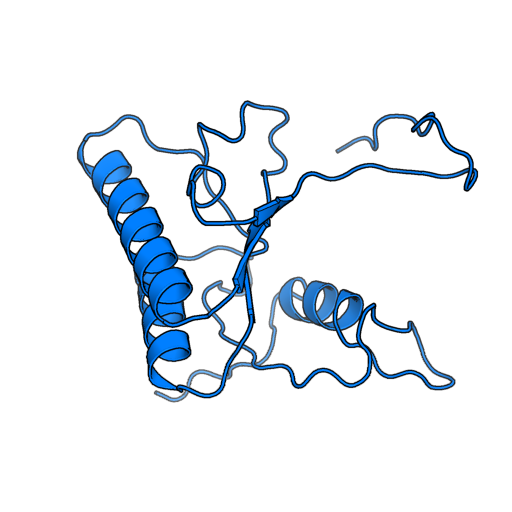 A N 1
ATOM 782 C CA . ASP A 1 114 ? 10.735 4.107 13.583 1.00 94.12 114 ASP A CA 1
ATOM 783 C C . ASP A 1 114 ? 9.838 2.853 13.617 1.00 94.12 114 ASP A C 1
ATOM 785 O O . ASP A 1 114 ? 9.754 2.134 12.614 1.00 94.12 114 ASP A O 1
ATOM 789 N N . ASP A 1 115 ? 9.200 2.564 14.751 1.00 95.31 115 ASP A N 1
ATOM 790 C CA . ASP A 1 115 ? 8.320 1.396 14.886 1.00 95.31 115 ASP A CA 1
ATOM 791 C C . ASP A 1 115 ? 7.109 1.518 13.945 1.00 95.31 115 ASP A C 1
ATOM 793 O O . ASP A 1 115 ? 6.358 2.489 14.012 1.00 95.31 115 ASP A O 1
ATOM 797 N N . ALA A 1 116 ? 6.899 0.529 13.070 1.00 96.19 116 ALA A N 1
ATOM 798 C CA . ALA A 1 116 ? 5.779 0.513 12.127 1.00 96.19 116 ALA A CA 1
ATOM 799 C C . ALA A 1 116 ? 4.411 0.511 12.835 1.00 96.19 116 ALA A C 1
ATOM 801 O O . ALA A 1 116 ? 3.426 0.961 12.251 1.00 96.19 116 ALA A O 1
ATOM 802 N N . ALA A 1 117 ? 4.351 0.060 14.094 1.00 95.06 117 ALA A N 1
ATOM 803 C CA . ALA A 1 117 ? 3.143 0.127 14.911 1.00 95.06 117 ALA A CA 1
ATOM 804 C C . ALA A 1 117 ? 2.662 1.571 15.161 1.00 95.06 117 ALA A C 1
ATOM 806 O O . ALA A 1 117 ? 1.471 1.780 15.375 1.00 95.06 117 ALA A O 1
ATOM 807 N N . ASP A 1 118 ? 3.555 2.563 15.066 1.00 94.88 118 ASP A N 1
ATOM 808 C CA . ASP A 1 118 ? 3.242 3.987 15.236 1.00 94.88 118 ASP A CA 1
ATOM 809 C C . ASP A 1 118 ? 2.806 4.671 13.919 1.00 94.88 118 ASP A C 1
ATOM 811 O O . ASP A 1 118 ? 2.760 5.904 13.835 1.00 94.88 118 ASP A O 1
ATOM 815 N N . TYR A 1 119 ? 2.528 3.909 12.853 1.00 95.56 119 TYR A N 1
ATOM 816 C CA . TYR A 1 119 ? 2.188 4.427 11.523 1.00 95.56 119 TYR A CA 1
ATOM 817 C C . TYR A 1 119 ? 0.927 3.763 10.975 1.00 95.56 119 TYR A C 1
ATOM 819 O O . TYR A 1 119 ? 0.765 2.553 11.039 1.00 95.56 119 TYR A O 1
ATOM 827 N N . THR A 1 120 ? 0.059 4.550 10.341 1.00 95.19 120 THR A N 1
ATOM 828 C CA . THR A 1 120 ? -1.134 4.048 9.640 1.00 95.19 120 THR A CA 1
ATOM 829 C C . THR A 1 120 ? -0.932 4.161 8.125 1.00 95.19 120 THR A C 1
ATOM 831 O O . THR A 1 120 ? -0.464 5.213 7.663 1.00 95.19 120 THR A O 1
ATOM 834 N N . PRO A 1 121 ? -1.257 3.129 7.322 1.00 96.88 121 PRO A N 1
ATOM 835 C CA . PRO A 1 121 ? -1.882 1.849 7.696 1.00 96.88 121 PRO A CA 1
ATOM 836 C C . PRO A 1 121 ? -0.902 0.732 8.118 1.00 96.88 121 PRO A C 1
ATOM 838 O O . PRO A 1 121 ? -1.299 -0.426 8.187 1.00 96.88 121 PRO A O 1
ATOM 841 N N . ALA A 1 122 ? 0.379 1.029 8.358 1.00 97.56 122 ALA A N 1
ATOM 842 C CA . ALA A 1 122 ? 1.389 0.012 8.685 1.00 97.56 122 ALA A CA 1
ATOM 843 C C . ALA A 1 122 ? 1.064 -0.813 9.951 1.00 97.56 122 ALA A C 1
ATOM 845 O O . ALA A 1 122 ? 1.487 -1.965 10.061 1.00 97.56 122 ALA A O 1
ATOM 846 N N . ASN A 1 123 ? 0.292 -0.232 10.873 1.00 96.00 123 ASN A N 1
ATOM 847 C CA . ASN A 1 123 ? -0.204 -0.836 12.106 1.00 96.00 123 ASN A CA 1
ATOM 848 C C . ASN A 1 123 ? -1.465 -1.708 11.929 1.00 96.00 123 ASN A C 1
ATOM 850 O O . ASN A 1 123 ? -1.962 -2.250 12.919 1.00 96.00 123 ASN A O 1
ATOM 854 N N . ALA A 1 124 ? -1.995 -1.856 10.710 1.00 97.06 124 ALA A N 1
ATOM 855 C CA . ALA A 1 124 ? -3.161 -2.688 10.440 1.00 97.06 124 ALA A CA 1
ATOM 856 C C . ALA A 1 124 ? -2.804 -4.185 10.573 1.00 97.06 124 ALA A C 1
ATOM 858 O O . ALA A 1 124 ? -2.007 -4.689 9.780 1.00 97.06 124 ALA A O 1
ATOM 859 N N . PRO A 1 125 ? -3.396 -4.929 11.526 1.00 95.88 125 PRO A N 1
ATOM 860 C CA . PRO A 1 125 ? -2.966 -6.295 11.841 1.00 95.88 125 PRO A CA 1
ATOM 861 C C . PRO A 1 125 ? -3.262 -7.314 10.733 1.00 95.88 125 PRO A C 1
ATOM 863 O O . PRO A 1 125 ? -2.557 -8.314 10.625 1.00 95.88 125 PRO A O 1
ATOM 866 N N . ASP A 1 126 ? -4.288 -7.065 9.917 1.00 97.56 126 ASP A N 1
ATOM 867 C CA . ASP A 1 126 ? -4.699 -7.962 8.830 1.00 97.56 126 ASP A CA 1
ATOM 868 C C . ASP A 1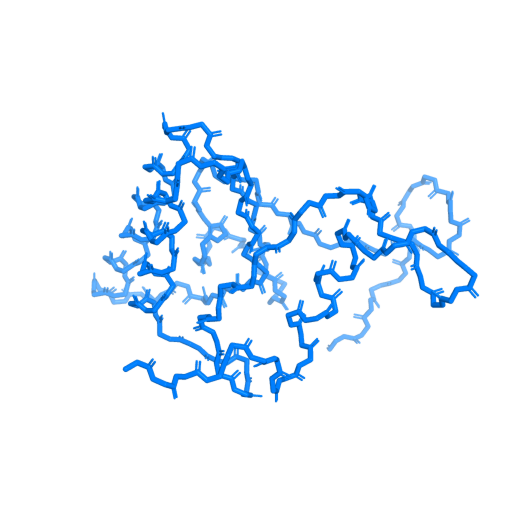 126 ? -4.032 -7.623 7.485 1.00 97.56 126 ASP A C 1
ATOM 870 O O . ASP A 1 126 ? -4.241 -8.322 6.494 1.00 97.56 126 ASP A O 1
ATOM 874 N N . ALA A 1 127 ? -3.221 -6.559 7.433 1.00 98.31 127 ALA A N 1
ATOM 875 C CA . ALA A 1 127 ? -2.419 -6.230 6.262 1.00 98.31 127 ALA A CA 1
ATOM 876 C C . ALA A 1 127 ? -1.052 -6.925 6.300 1.00 98.31 127 ALA A C 1
ATOM 878 O O . ALA A 1 127 ? -0.466 -7.178 7.351 1.00 98.31 127 ALA A O 1
ATOM 879 N N . ILE A 1 128 ? -0.487 -7.161 5.118 1.00 98.69 128 ILE A N 1
ATOM 880 C CA . ILE A 1 128 ? 0.918 -7.535 4.969 1.00 98.69 128 ILE A CA 1
ATOM 881 C C . ILE A 1 128 ? 1.750 -6.248 4.983 1.00 98.69 128 ILE A C 1
ATOM 883 O O . ILE A 1 128 ? 1.828 -5.539 3.978 1.00 98.69 128 ILE A O 1
ATOM 887 N N . THR A 1 129 ? 2.378 -5.950 6.119 1.00 98.44 129 THR A N 1
ATOM 888 C CA . THR A 1 129 ? 3.271 -4.791 6.275 1.00 98.44 129 THR A CA 1
ATOM 889 C C . THR A 1 129 ? 4.686 -5.121 5.800 1.00 98.44 129 THR A C 1
ATOM 891 O O . THR A 1 129 ? 5.338 -6.025 6.324 1.00 98.44 129 THR A O 1
ATOM 894 N N . VAL A 1 130 ? 5.181 -4.381 4.802 1.00 97.94 130 VAL A N 1
ATOM 895 C CA . VAL A 1 130 ? 6.448 -4.668 4.110 1.00 97.94 130 VAL A CA 1
ATOM 896 C C . VAL A 1 130 ? 7.479 -3.567 4.363 1.00 97.94 130 VAL A C 1
ATOM 898 O O . VAL A 1 130 ? 7.236 -2.390 4.090 1.00 97.94 130 VAL A O 1
ATOM 901 N N . SER A 1 131 ? 8.651 -3.961 4.870 1.00 95.00 131 SER A N 1
ATOM 902 C CA . SER A 1 131 ? 9.829 -3.092 5.011 1.00 95.00 131 SER A CA 1
ATOM 903 C C . SER A 1 131 ? 10.729 -3.162 3.771 1.00 95.00 131 SER A C 1
ATOM 905 O O . SER A 1 131 ? 10.537 -3.999 2.891 1.00 95.00 131 SER A O 1
ATOM 907 N N . ALA A 1 132 ? 11.728 -2.288 3.703 1.00 91.31 132 ALA A N 1
ATOM 908 C CA . ALA A 1 132 ? 12.717 -2.271 2.636 1.00 91.31 132 ALA A CA 1
ATOM 909 C C . ALA A 1 132 ? 14.056 -2.836 3.122 1.00 91.31 132 ALA A C 1
ATOM 911 O O . ALA A 1 132 ? 14.520 -2.524 4.218 1.00 91.31 132 ALA A O 1
ATOM 912 N N . LEU A 1 133 ? 14.703 -3.618 2.262 1.00 86.31 133 LEU A N 1
ATOM 913 C CA . LEU A 1 133 ? 16.105 -4.000 2.393 1.00 86.31 133 LEU A CA 1
ATOM 914 C C . LEU A 1 133 ? 16.818 -3.702 1.078 1.00 86.31 133 LEU A C 1
ATOM 916 O O . LEU A 1 133 ? 16.188 -3.659 0.021 1.00 86.31 133 LEU A O 1
ATOM 920 N N . ALA A 1 134 ? 18.127 -3.503 1.152 1.00 81.56 134 ALA A N 1
ATOM 921 C CA . ALA A 1 134 ? 18.981 -3.488 -0.020 1.00 81.56 134 ALA A CA 1
ATOM 922 C C . ALA A 1 134 ? 19.818 -4.769 -0.043 1.00 81.56 134 ALA A C 1
ATOM 924 O O . ALA A 1 134 ? 20.208 -5.296 0.999 1.00 81.56 134 ALA A O 1
ATOM 925 N N . ASP A 1 135 ? 20.086 -5.251 -1.247 1.00 80.81 135 ASP A N 1
ATOM 926 C CA . ASP A 1 135 ? 21.066 -6.285 -1.534 1.00 80.81 135 ASP A CA 1
ATOM 927 C C . ASP A 1 135 ? 21.800 -5.843 -2.804 1.00 80.81 135 ASP A C 1
ATOM 929 O O . ASP A 1 135 ? 21.175 -5.586 -3.834 1.00 80.81 135 ASP A O 1
ATOM 933 N N . PHE A 1 136 ? 23.115 -5.660 -2.698 1.00 80.62 136 PHE A N 1
ATOM 934 C CA . PHE A 1 136 ? 23.954 -5.192 -3.802 1.00 80.62 136 PHE A CA 1
ATOM 935 C C . PHE A 1 136 ? 24.874 -6.284 -4.349 1.00 80.62 136 PHE A C 1
ATOM 937 O O . PHE A 1 136 ? 25.504 -6.065 -5.383 1.00 80.62 136 PHE A O 1
ATOM 944 N N . ASP A 1 137 ? 24.982 -7.428 -3.669 1.00 80.00 137 ASP A N 1
ATOM 945 C CA . ASP A 1 137 ? 25.869 -8.525 -4.060 1.00 80.00 137 ASP A CA 1
ATOM 946 C C . ASP A 1 137 ? 25.110 -9.798 -4.465 1.00 80.00 137 ASP A C 1
ATOM 948 O O . ASP A 1 137 ? 25.713 -10.707 -5.040 1.00 80.00 137 ASP A O 1
ATOM 952 N N . GLY A 1 138 ? 23.791 -9.840 -4.249 1.00 77.38 138 GLY A N 1
ATOM 953 C CA . GLY A 1 138 ? 22.946 -10.984 -4.580 1.00 77.38 138 GLY A CA 1
ATOM 954 C C . GLY A 1 138 ? 23.187 -12.176 -3.654 1.00 77.38 138 GLY A C 1
ATOM 955 O O . GLY A 1 138 ? 22.817 -13.303 -4.000 1.00 77.38 138 GLY A O 1
ATOM 956 N N . LEU A 1 139 ? 23.865 -11.961 -2.521 1.00 78.62 139 LEU A N 1
ATOM 957 C CA . LEU A 1 139 ? 24.198 -12.995 -1.558 1.00 78.62 139 LEU A CA 1
ATOM 958 C C . LEU A 1 139 ? 23.285 -12.911 -0.327 1.00 78.62 139 LEU A C 1
ATOM 960 O O . LEU A 1 139 ? 22.905 -11.832 0.133 1.00 78.62 139 LEU A O 1
ATOM 964 N N . PRO A 1 140 ? 22.967 -14.061 0.296 1.00 70.44 140 PRO A N 1
ATOM 965 C CA . PRO A 1 140 ? 22.290 -14.059 1.584 1.00 70.44 140 PRO A CA 1
ATOM 966 C C . PRO A 1 140 ? 23.104 -13.292 2.637 1.00 70.44 140 PRO A C 1
ATOM 968 O O . PRO A 1 140 ? 24.308 -13.503 2.768 1.00 70.44 140 PRO A O 1
ATOM 971 N N . GLY A 1 141 ? 22.436 -12.470 3.450 1.00 72.94 141 GLY A N 1
ATOM 972 C CA . GLY A 1 141 ? 23.054 -11.808 4.606 1.00 72.94 141 GLY A CA 1
ATOM 973 C C . GLY A 1 141 ? 22.743 -10.321 4.751 1.00 72.94 141 GLY A C 1
ATOM 974 O O . GLY A 1 141 ? 22.989 -9.775 5.822 1.00 72.94 141 GLY A O 1
ATOM 975 N N . GLY A 1 142 ? 22.178 -9.674 3.724 1.00 62.69 142 GLY A N 1
ATOM 976 C CA . GLY A 1 142 ? 21.727 -8.279 3.816 1.00 62.69 142 GLY A CA 1
ATOM 977 C C . GLY A 1 142 ? 22.863 -7.299 4.122 1.00 62.69 142 GLY A C 1
ATOM 978 O O . GLY A 1 142 ? 22.679 -6.359 4.890 1.00 62.69 142 GLY A O 1
ATOM 979 N N . LEU A 1 143 ? 24.054 -7.537 3.561 1.00 62.84 143 LEU A N 1
ATOM 980 C CA . LEU A 1 143 ? 25.268 -6.751 3.827 1.00 62.84 143 LEU A CA 1
ATOM 981 C C . LEU A 1 143 ? 25.329 -5.430 3.045 1.00 62.84 143 LEU A C 1
ATOM 983 O O . LEU A 1 143 ? 26.349 -4.737 3.063 1.00 62.84 143 LEU A O 1
ATOM 987 N N . ALA A 1 144 ? 24.245 -5.057 2.368 1.00 65.94 144 ALA A N 1
ATOM 988 C CA . ALA A 1 144 ? 24.128 -3.753 1.750 1.00 65.94 144 ALA A CA 1
ATOM 989 C C . ALA A 1 144 ? 24.166 -2.656 2.821 1.00 65.94 144 ALA A C 1
ATOM 991 O O . ALA A 1 144 ? 23.403 -2.674 3.788 1.00 65.94 144 ALA A O 1
ATOM 992 N N . GLY A 1 145 ? 25.053 -1.676 2.643 1.00 62.81 145 GLY A N 1
ATOM 993 C CA . GLY A 1 145 ? 25.068 -0.491 3.494 1.00 62.81 145 GLY A CA 1
ATOM 994 C C . GLY A 1 145 ? 23.713 0.222 3.465 1.00 62.81 145 GLY A C 1
ATOM 995 O O . GLY A 1 145 ? 23.025 0.213 2.443 1.00 62.81 145 GLY A O 1
ATOM 996 N N . SER A 1 146 ? 23.344 0.856 4.583 1.00 59.72 146 SER A N 1
ATOM 997 C CA . SER A 1 146 ? 22.155 1.713 4.646 1.00 59.72 146 SER A CA 1
ATOM 998 C C . SER A 1 146 ? 22.180 2.713 3.490 1.00 59.72 146 SER A C 1
ATOM 1000 O O . SER A 1 146 ? 23.169 3.425 3.298 1.00 59.72 146 SER A O 1
ATOM 1002 N N . THR A 1 147 ? 21.103 2.767 2.709 1.00 59.16 147 THR A N 1
ATOM 1003 C CA . THR A 1 147 ? 20.942 3.815 1.705 1.00 59.16 147 THR A CA 1
ATOM 1004 C C . THR A 1 147 ? 20.785 5.135 2.447 1.00 59.16 147 THR A C 1
ATOM 1006 O O . THR A 1 147 ? 19.822 5.290 3.199 1.00 59.16 147 THR A O 1
ATOM 1009 N N . CYS A 1 148 ? 21.712 6.075 2.258 1.00 46.31 148 CYS A N 1
ATOM 1010 C CA . CYS A 1 148 ? 21.553 7.436 2.759 1.00 46.31 148 CYS A CA 1
ATOM 1011 C C . CYS A 1 148 ? 20.221 7.995 2.233 1.00 46.31 148 CYS A C 1
ATOM 1013 O O . CYS A 1 148 ? 20.092 8.229 1.031 1.00 46.31 148 CYS A O 1
ATOM 1015 N N . ARG A 1 149 ? 19.233 8.153 3.115 1.00 48.94 149 ARG A N 1
ATOM 1016 C CA . ARG A 1 149 ? 18.027 8.945 2.874 1.00 48.94 149 ARG A CA 1
ATOM 1017 C C . ARG A 1 149 ? 18.131 10.241 3.655 1.00 48.94 149 ARG A C 1
ATOM 1019 O O . ARG A 1 149 ? 18.598 10.174 4.814 1.00 48.94 149 ARG A O 1
#

Radius of gyration: 16.5 Å; chains: 1; bounding box: 43×30×45 Å

Foldseek 3Di:
DPDPLDQLACPQVVVCQQAAPAPDPDDDGHPHNPDDDDRQDQADNVRDHDLVSVLVSLVVQLVVLPAAEAEAADKDFQDPDPVSVVSLVSQLVSQVVCVVSRHAYEYELDDPPDGSCRMPPSVNPRHHYDYDADDDPPDPDRPDDDDDD

Organism: NCBI:txid163714

Sequence (149 aa):
CTGNADDDNGHGTHVAGIIGALDNDLGIVGVAPGARLWAVKVLDSSGSGANSGILAGIDWVVAQGDIEVINMSLGSKEGKSPFLQQISQATNDAINAAVNVGITVVVAAGNSADDAADYTPANAPDAITVSALADFDGLPGGLAGSTCR

pLDDT: mean 91.62, std 11.89, range [40.97, 98.81]

InterPro domains:
  IPR000209 Peptidase S8/S53 domain [PF00082] (4-134)
  IPR022398 Peptidase S8, subtilisin, His-active site [PS00137] (11-21)
  IPR036852 Peptidase S8/S53 domain superfamily [G3DSA:3.40.50.200] (1-145)
  IPR036852 Peptidase S8/S53 domain superfamily [SSF52743] (4-134)
  IPR050131 Subtilisin-like serine protease [PTHR43806] (6-132)